Protein AF-A0A7K1GJ13-F1 (afdb_monomer_lite)

Foldseek 3Di:
DLVVLLVQLQVVQVPDPPAAAEDEDELVLLPPPCNLVSNLVSCVVRVGQQQSYEYEYEPVSCVVPVVVSVVSVVSSVVSNHHYHYPDDDDDDD

Organism: NCBI:txid2608631

Radius of gyration: 13.5 Å; chains: 1; bounding box: 30×26×40 Å

Secondary structure (DSSP, 8-state):
-HHHHHHHHHHHHTS-TT--EEEEE-HHHHHSTTHHHHHHHHHHHHT--STTEEEEE-HHHHHTSHHHHHHHHHHHHHTT-EEE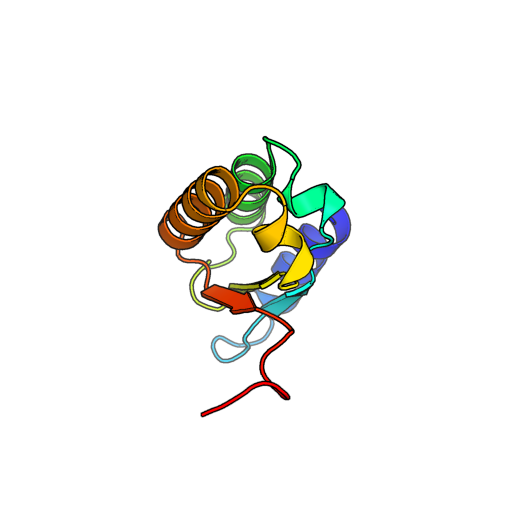ES--SSS--

Sequence (93 aa):
TDWVLTTACREVRDKSADLSLSVNISPVEFKASDIVLRVKAILAKTGFDASPLELEVTENATLSKPENALKIMQQLKSLGVRLLMDDFGTGYA

pLDDT: mean 83.66, std 13.08, range [28.97, 95.25]

InterPro domains:
  IPR001633 EAL domain [PF00563] (2-93)
  IPR001633 EAL domain [PS50883] (1-93)
  IPR001633 EAL domain [cd01948] (1-93)
  IPR035919 EAL domain superfamily [G3DSA:3.20.20.450] (1-93)
  IPR035919 EAL domain superfamily [SSF141868] (2-93)
  IPR052155 Bacterial biofilm regulation/maintenance [PTHR44757] (2-93)

Structure (mmCIF, N/CA/C/O backbone):
data_AF-A0A7K1GJ13-F1
#
_entry.id   AF-A0A7K1GJ13-F1
#
loop_
_atom_site.group_PDB
_atom_site.id
_atom_site.type_symbol
_atom_site.label_atom_id
_atom_site.label_alt_id
_atom_site.label_comp_id
_atom_site.label_asym_id
_atom_site.label_entity_id
_atom_site.label_seq_id
_atom_site.pdbx_PDB_ins_code
_atom_site.Cartn_x
_atom_site.Cartn_y
_atom_site.Cartn_z
_atom_site.occupancy
_atom_site.B_iso_or_equiv
_atom_site.auth_seq_id
_atom_site.auth_comp_id
_atom_site.auth_asym_id
_atom_site.auth_atom_id
_atom_site.pdbx_PDB_model_num
ATOM 1 N N . THR A 1 1 ? -3.081 10.610 0.381 1.00 60.62 1 THR A N 1
ATOM 2 C CA . THR A 1 1 ? -2.106 9.624 -0.131 1.00 60.62 1 THR A CA 1
ATOM 3 C C . THR A 1 1 ? -2.211 9.308 -1.622 1.00 60.62 1 THR A C 1
ATOM 5 O O . THR A 1 1 ? -1.258 8.760 -2.149 1.00 60.62 1 THR A O 1
ATOM 8 N N . ASP A 1 2 ? -3.244 9.728 -2.374 1.00 75.94 2 ASP A N 1
ATOM 9 C CA . ASP A 1 2 ? -3.325 9.404 -3.823 1.00 75.94 2 ASP A CA 1
ATOM 10 C C . ASP A 1 2 ? -2.160 9.924 -4.659 1.00 75.94 2 ASP A C 1
ATOM 12 O O . ASP A 1 2 ? -1.641 9.198 -5.505 1.00 75.94 2 ASP A O 1
ATOM 16 N N . TRP A 1 3 ? -1.721 11.158 -4.405 1.00 82.88 3 TRP A N 1
ATOM 17 C CA . TRP A 1 3 ? -0.538 11.703 -5.066 1.00 82.88 3 TRP A CA 1
ATOM 18 C C . TRP A 1 3 ? 0.723 10.916 -4.688 1.00 82.88 3 TRP A C 1
ATOM 20 O O . TRP A 1 3 ? 1.472 10.536 -5.576 1.00 82.88 3 TRP A O 1
ATOM 30 N N . VAL A 1 4 ? 0.910 10.591 -3.402 1.00 84.06 4 VAL A N 1
ATOM 31 C CA . VAL A 1 4 ? 2.068 9.820 -2.913 1.00 84.06 4 VAL A CA 1
ATOM 32 C C . VAL A 1 4 ? 2.103 8.429 -3.543 1.00 84.06 4 VAL A C 1
ATOM 34 O O . VAL A 1 4 ? 3.107 8.068 -4.143 1.00 84.06 4 VAL A O 1
ATOM 37 N N . LEU A 1 5 ? 0.996 7.681 -3.485 1.00 83.56 5 LEU A N 1
ATOM 38 C CA . LEU A 1 5 ? 0.908 6.332 -4.048 1.00 83.56 5 LEU A CA 1
ATOM 39 C C . LEU A 1 5 ? 1.108 6.363 -5.572 1.00 83.56 5 LEU A C 1
ATOM 41 O O . LEU A 1 5 ? 1.835 5.540 -6.117 1.00 83.56 5 LEU A O 1
ATOM 45 N N . THR A 1 6 ? 0.520 7.347 -6.264 1.00 86.12 6 THR A N 1
ATOM 46 C CA . THR A 1 6 ? 0.682 7.508 -7.719 1.00 86.12 6 THR A CA 1
ATOM 47 C C . THR A 1 6 ? 2.122 7.839 -8.101 1.00 86.12 6 THR A C 1
ATOM 49 O O . THR A 1 6 ? 2.649 7.246 -9.042 1.00 86.12 6 THR A O 1
ATOM 52 N N . THR A 1 7 ? 2.755 8.786 -7.407 1.00 86.75 7 THR A N 1
ATOM 53 C CA . THR A 1 7 ? 4.139 9.198 -7.670 1.00 86.75 7 THR A CA 1
ATOM 54 C C . THR A 1 7 ? 5.096 8.054 -7.369 1.00 86.75 7 THR A C 1
ATOM 56 O O . THR A 1 7 ? 5.885 7.694 -8.236 1.00 86.75 7 THR A O 1
ATOM 59 N N . ALA A 1 8 ? 4.957 7.407 -6.212 1.00 85.94 8 ALA A N 1
ATOM 60 C CA . ALA A 1 8 ? 5.807 6.290 -5.826 1.00 85.94 8 ALA A CA 1
ATOM 61 C C . ALA A 1 8 ? 5.691 5.111 -6.807 1.00 85.94 8 ALA A C 1
ATOM 63 O O . ALA A 1 8 ? 6.705 4.612 -7.285 1.00 85.94 8 ALA A O 1
ATOM 64 N N . CYS A 1 9 ? 4.469 4.736 -7.210 1.00 86.50 9 CYS A N 1
ATOM 65 C CA . CYS A 1 9 ? 4.266 3.706 -8.234 1.00 86.50 9 CYS A CA 1
ATOM 66 C C . CYS A 1 9 ? 4.954 4.066 -9.560 1.00 86.50 9 CYS A C 1
ATOM 68 O O . CYS A 1 9 ? 5.509 3.194 -10.216 1.00 86.50 9 CYS A O 1
ATOM 70 N N . ARG A 1 10 ? 4.925 5.339 -9.978 1.00 86.12 10 ARG A N 1
ATOM 71 C CA . ARG A 1 10 ? 5.581 5.783 -11.221 1.00 86.12 10 ARG A CA 1
ATOM 72 C C . ARG A 1 10 ? 7.100 5.745 -11.119 1.00 86.12 10 ARG A C 1
ATOM 74 O O . ARG A 1 10 ? 7.746 5.316 -12.064 1.00 86.12 10 ARG A O 1
ATOM 81 N N . GLU A 1 11 ? 7.657 6.197 -10.002 1.00 84.50 11 GLU A N 1
ATOM 82 C CA . GLU A 1 11 ? 9.107 6.265 -9.819 1.00 84.50 11 GLU A CA 1
ATOM 83 C C . GLU A 1 11 ? 9.748 4.892 -9.630 1.00 84.50 11 GLU A C 1
ATOM 85 O O . GLU A 1 11 ? 10.866 4.681 -10.098 1.00 84.50 11 GLU A O 1
ATOM 90 N N . VAL A 1 12 ? 9.063 3.970 -8.947 1.00 85.00 12 VAL A N 1
ATOM 91 C CA . VAL A 1 12 ? 9.583 2.621 -8.684 1.00 85.00 12 VAL A CA 1
ATOM 92 C C . VAL A 1 12 ? 9.424 1.713 -9.898 1.00 85.00 12 VAL A C 1
ATOM 94 O O . VAL A 1 12 ? 10.309 0.904 -10.149 1.00 85.00 12 VAL A O 1
ATOM 97 N N . ARG A 1 13 ? 8.363 1.880 -10.705 1.00 79.19 13 ARG A N 1
ATOM 98 C CA . ARG A 1 13 ? 8.130 1.058 -11.910 1.00 79.19 13 ARG A CA 1
ATOM 99 C C . ARG A 1 13 ? 9.358 0.968 -12.818 1.00 79.19 13 ARG A C 1
ATOM 101 O O . ARG A 1 13 ? 9.645 -0.092 -13.359 1.00 79.19 13 ARG A O 1
ATOM 108 N N . ASP A 1 14 ? 10.067 2.081 -12.983 1.00 75.88 14 ASP A N 1
ATOM 109 C CA . ASP A 1 14 ? 11.187 2.179 -13.918 1.00 75.88 14 ASP A CA 1
ATOM 110 C C . ASP A 1 14 ? 12.542 1.841 -13.244 1.00 75.88 14 ASP A C 1
ATOM 112 O O . ASP A 1 14 ? 13.587 1.865 -13.894 1.00 75.88 14 ASP A O 1
ATOM 116 N N . LYS A 1 15 ? 12.545 1.507 -11.942 1.00 70.12 15 LYS A N 1
ATOM 117 C CA . LYS A 1 15 ? 13.740 1.254 -11.122 1.00 70.12 15 LYS A CA 1
ATOM 118 C C . LYS A 1 15 ? 13.799 -0.207 -10.658 1.00 70.12 15 LYS A C 1
ATOM 120 O O . LYS A 1 15 ? 13.555 -0.493 -9.501 1.00 70.12 15 LYS A O 1
ATOM 125 N N . SER A 1 16 ? 14.225 -1.098 -11.553 1.00 66.25 16 SER A N 1
ATOM 126 C CA . SER A 1 16 ? 14.519 -2.527 -11.311 1.00 66.25 16 SER A CA 1
ATOM 127 C C . SER A 1 16 ? 13.355 -3.393 -10.796 1.00 66.25 16 SER A C 1
ATOM 129 O O . SER A 1 16 ? 12.549 -2.987 -9.969 1.00 66.25 16 SER A O 1
ATOM 131 N N . ALA A 1 17 ? 13.297 -4.646 -11.249 1.00 67.00 17 ALA A N 1
ATOM 132 C CA . ALA A 1 17 ? 12.237 -5.587 -10.869 1.00 67.00 17 ALA A CA 1
ATOM 133 C C . ALA A 1 17 ? 12.310 -6.060 -9.399 1.00 67.00 17 ALA A C 1
ATOM 135 O O . ALA A 1 17 ? 11.371 -6.685 -8.914 1.00 67.00 17 ALA A O 1
ATOM 136 N N . ASP A 1 18 ? 13.404 -5.752 -8.694 1.00 76.56 18 ASP A N 1
ATOM 137 C CA . ASP A 1 18 ? 13.697 -6.281 -7.355 1.00 76.56 18 ASP A CA 1
ATOM 138 C C . ASP A 1 18 ? 13.329 -5.327 -6.202 1.00 76.56 18 ASP A C 1
ATOM 140 O O . ASP A 1 18 ? 13.567 -5.651 -5.038 1.00 76.56 18 ASP A O 1
ATOM 144 N N . LEU A 1 19 ? 12.779 -4.139 -6.486 1.00 81.50 19 LEU A N 1
ATOM 145 C CA . LEU A 1 19 ? 12.402 -3.178 -5.444 1.00 81.50 19 LEU A CA 1
ATOM 146 C C . LEU A 1 19 ? 10.962 -3.399 -4.964 1.00 81.50 19 LEU A C 1
ATOM 148 O O . LEU A 1 19 ? 10.024 -3.415 -5.761 1.00 81.50 19 LEU A O 1
ATOM 152 N N . SER A 1 20 ? 10.778 -3.497 -3.644 1.00 84.56 20 SER A N 1
ATOM 153 C CA . SER A 1 20 ? 9.462 -3.379 -3.009 1.00 84.56 20 SER A CA 1
ATOM 154 C C . SER A 1 20 ? 9.117 -1.914 -2.734 1.00 84.56 20 SER A C 1
ATOM 156 O O . SER A 1 20 ? 9.986 -1.088 -2.444 1.00 84.56 20 SER A O 1
ATOM 158 N N . LEU A 1 21 ? 7.829 -1.580 -2.837 1.00 89.69 21 LEU A N 1
ATOM 159 C CA . LEU A 1 21 ? 7.298 -0.258 -2.521 1.00 89.69 21 LEU A CA 1
ATOM 160 C C . LEU A 1 21 ? 6.393 -0.372 -1.297 1.00 89.69 21 LEU A C 1
ATOM 162 O O . LEU A 1 21 ? 5.288 -0.884 -1.413 1.00 89.69 21 LEU A O 1
ATOM 166 N N . SER A 1 22 ? 6.834 0.148 -0.155 1.00 91.12 22 SER A N 1
ATOM 167 C CA . SER A 1 22 ? 6.016 0.241 1.059 1.00 91.12 22 SER A CA 1
ATOM 168 C C . SER A 1 22 ? 5.395 1.636 1.195 1.00 91.12 22 SER A C 1
ATOM 170 O O . SER A 1 22 ? 6.090 2.647 1.075 1.00 91.12 22 SER A O 1
ATOM 172 N N . VAL A 1 23 ? 4.080 1.709 1.426 1.00 90.25 23 VAL A N 1
ATOM 173 C CA . VAL A 1 23 ? 3.336 2.963 1.614 1.00 90.25 23 VAL A CA 1
ATOM 174 C C . VAL A 1 23 ? 2.487 2.907 2.876 1.00 90.25 23 VAL A C 1
ATOM 176 O O . VAL A 1 23 ? 1.600 2.069 3.020 1.00 90.25 23 VAL A O 1
ATOM 179 N N . ASN A 1 24 ? 2.716 3.880 3.751 1.00 90.31 24 ASN A N 1
ATOM 180 C CA . ASN A 1 24 ? 1.950 4.077 4.971 1.00 90.31 24 ASN A CA 1
ATOM 181 C C . ASN A 1 24 ? 0.545 4.614 4.684 1.00 90.31 24 ASN A C 1
ATOM 183 O O . ASN A 1 24 ? 0.371 5.604 3.966 1.00 90.31 24 ASN A O 1
ATOM 187 N N . ILE A 1 25 ? -0.459 3.983 5.286 1.00 89.06 25 ILE A N 1
ATOM 188 C CA . ILE A 1 25 ? -1.866 4.350 5.179 1.00 89.06 25 ILE A CA 1
ATOM 189 C C . ILE A 1 25 ? -2.360 4.808 6.545 1.00 89.06 25 ILE A C 1
ATOM 191 O O . ILE A 1 25 ? -2.418 4.053 7.515 1.00 89.06 25 ILE A O 1
ATOM 195 N N . SER A 1 26 ? -2.776 6.071 6.614 1.00 88.25 26 SER A N 1
ATOM 196 C CA . SER A 1 26 ? -3.319 6.631 7.849 1.00 88.25 26 SER A CA 1
ATOM 197 C C . SER A 1 26 ? -4.644 5.952 8.252 1.00 88.25 26 SER A C 1
ATOM 199 O O . SER A 1 26 ? -5.424 5.544 7.382 1.00 88.25 26 SER A O 1
ATOM 201 N N . PRO A 1 27 ? -4.993 5.904 9.555 1.00 86.50 27 PRO A N 1
ATOM 202 C CA . PRO A 1 27 ? -6.264 5.338 10.014 1.00 86.50 27 PRO A CA 1
ATOM 203 C C . PRO A 1 27 ? -7.503 5.974 9.379 1.00 86.50 27 PRO A C 1
ATOM 205 O O . PRO A 1 27 ? -8.517 5.306 9.189 1.00 86.50 27 PRO A O 1
ATOM 208 N N . VAL A 1 28 ? -7.439 7.271 9.067 1.00 87.25 28 VAL A N 1
ATOM 209 C CA . VAL A 1 28 ? -8.538 8.004 8.423 1.00 87.25 28 VAL A CA 1
ATOM 210 C C . VAL A 1 28 ? -8.738 7.517 6.990 1.00 87.25 28 VAL A C 1
ATOM 212 O O . VAL A 1 28 ? -9.870 7.271 6.583 1.00 87.25 28 VAL A O 1
ATOM 215 N N . GLU A 1 29 ? -7.652 7.321 6.242 1.00 86.62 29 GLU A N 1
ATOM 216 C CA . GLU A 1 29 ? -7.717 6.811 4.871 1.00 86.62 29 GLU A CA 1
ATOM 217 C C . GLU A 1 29 ? -8.128 5.346 4.817 1.00 86.62 29 GLU A C 1
ATOM 219 O O . GLU A 1 29 ? -8.938 4.981 3.974 1.00 86.62 29 GLU A O 1
ATOM 224 N N . PHE A 1 30 ? -7.636 4.520 5.740 1.00 88.12 30 PHE A N 1
ATOM 225 C CA . PHE A 1 30 ? -8.045 3.121 5.827 1.00 88.12 30 PHE A CA 1
ATOM 226 C C . PHE A 1 30 ? -9.546 2.973 6.120 1.00 88.12 30 PHE A C 1
ATOM 228 O O . PHE A 1 30 ? -10.200 2.066 5.615 1.00 88.12 30 PHE A O 1
ATOM 235 N N . LYS A 1 31 ? -10.114 3.885 6.919 1.00 83.25 31 LYS A N 1
ATOM 236 C CA . LYS A 1 31 ? -11.549 3.912 7.243 1.00 83.25 31 LYS A CA 1
ATOM 237 C C . LYS A 1 31 ? -12.407 4.525 6.132 1.00 83.25 31 LYS A C 1
ATOM 239 O O . LYS A 1 31 ? -13.629 4.364 6.172 1.00 83.25 31 LYS A O 1
ATOM 244 N N . ALA A 1 32 ? -11.805 5.213 5.163 1.00 81.31 32 ALA A N 1
ATOM 245 C CA . ALA A 1 32 ? -12.527 5.734 4.014 1.00 81.31 32 ALA A CA 1
ATOM 246 C C . ALA A 1 32 ? -13.036 4.565 3.157 1.00 81.31 32 ALA A C 1
ATOM 248 O O . ALA A 1 32 ? -12.298 3.638 2.826 1.00 81.31 32 ALA A O 1
ATOM 249 N N . SER A 1 33 ? -14.322 4.588 2.800 1.00 70.50 33 SER A N 1
ATOM 250 C CA . SER A 1 33 ? -14.980 3.475 2.096 1.00 70.50 33 SER A CA 1
ATOM 251 C C . SER A 1 33 ? -14.450 3.234 0.676 1.00 70.50 33 SER A C 1
ATOM 253 O O . SER A 1 33 ? -14.851 2.270 0.027 1.00 70.50 33 SER A O 1
ATOM 255 N N . ASP A 1 34 ? -13.564 4.096 0.184 1.00 87.88 34 ASP A N 1
ATOM 256 C CA . ASP A 1 34 ? -13.058 4.120 -1.181 1.00 87.88 34 ASP A CA 1
ATOM 257 C C . ASP A 1 34 ? -11.578 3.726 -1.308 1.00 87.88 34 ASP A C 1
ATOM 259 O O . ASP A 1 34 ? -11.073 3.682 -2.429 1.00 87.88 34 ASP A O 1
ATOM 263 N N . ILE A 1 35 ? -10.873 3.387 -0.219 1.00 91.00 35 ILE A N 1
ATOM 264 C CA . ILE A 1 35 ? -9.432 3.074 -0.275 1.00 91.00 35 ILE A CA 1
ATOM 265 C C . ILE A 1 35 ? -9.108 1.945 -1.263 1.00 91.00 35 ILE A C 1
ATOM 267 O O . ILE A 1 35 ? -8.179 2.054 -2.060 1.00 91.00 35 ILE A O 1
ATOM 271 N N . VAL A 1 36 ? -9.933 0.896 -1.290 1.00 93.31 36 VAL A N 1
ATOM 272 C CA . VAL A 1 36 ? -9.806 -0.221 -2.239 1.00 93.31 36 VAL A CA 1
ATOM 273 C C . VAL A 1 36 ? -9.941 0.270 -3.681 1.00 93.31 36 VAL A C 1
ATOM 275 O O . VAL A 1 36 ? -9.154 -0.105 -4.552 1.00 93.31 36 VAL A O 1
ATOM 278 N N . LEU A 1 3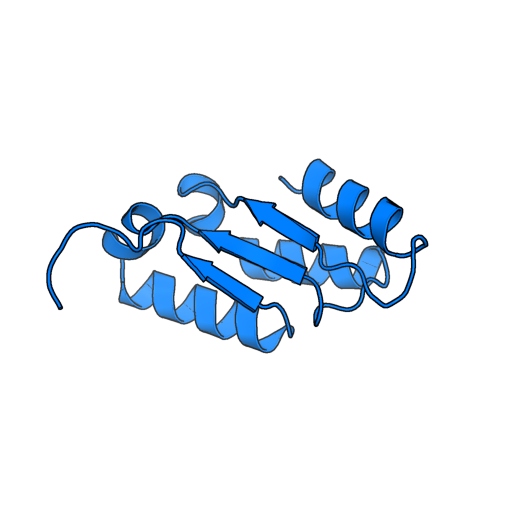7 ? -10.935 1.125 -3.939 1.00 93.75 37 LEU A N 1
ATOM 279 C CA . LEU A 1 37 ? -11.193 1.681 -5.264 1.00 93.75 37 LEU A CA 1
ATOM 280 C C . LEU A 1 37 ? -10.032 2.576 -5.712 1.00 93.75 37 LEU A C 1
ATOM 282 O O . LEU A 1 37 ? -9.599 2.483 -6.859 1.00 93.75 37 LEU A O 1
ATOM 286 N N . ARG A 1 38 ? -9.504 3.396 -4.799 1.00 92.50 38 ARG A N 1
ATOM 287 C CA . ARG A 1 38 ? -8.372 4.295 -5.038 1.00 92.50 38 ARG A CA 1
ATOM 288 C C . ARG A 1 38 ? -7.105 3.519 -5.387 1.00 92.50 38 ARG A C 1
ATOM 290 O O . ARG A 1 38 ? -6.512 3.785 -6.428 1.00 92.50 38 ARG A O 1
ATOM 297 N N . VAL A 1 39 ? -6.736 2.509 -4.595 1.00 93.38 39 VAL A N 1
ATOM 298 C CA . VAL A 1 39 ? -5.565 1.656 -4.876 1.00 93.38 39 VAL A CA 1
ATOM 299 C C . VAL A 1 39 ? -5.714 0.964 -6.232 1.00 93.38 39 VAL A C 1
ATOM 301 O O . VAL A 1 39 ? -4.813 1.050 -7.065 1.00 93.38 39 VAL A O 1
ATOM 304 N N . LYS A 1 40 ? -6.880 0.365 -6.510 1.00 94.81 40 LYS A N 1
ATOM 305 C CA . LYS A 1 40 ? -7.167 -0.263 -7.809 1.00 94.81 40 LYS A CA 1
ATOM 306 C C . LYS A 1 40 ? -7.015 0.720 -8.974 1.00 94.81 40 LYS A C 1
ATOM 308 O O . LYS A 1 40 ? -6.410 0.382 -9.989 1.00 94.81 40 LYS A O 1
ATOM 313 N N . ALA A 1 41 ? -7.561 1.928 -8.839 1.00 94.00 41 ALA A N 1
ATOM 314 C CA . ALA A 1 41 ? -7.480 2.957 -9.869 1.00 94.00 41 ALA A CA 1
ATOM 315 C C . ALA A 1 41 ? -6.036 3.417 -10.109 1.00 94.00 41 ALA A C 1
ATOM 317 O O . ALA A 1 41 ? -5.649 3.639 -11.255 1.00 94.00 41 ALA A O 1
ATOM 318 N N . ILE A 1 42 ? -5.229 3.535 -9.051 1.00 92.50 42 ILE A N 1
ATOM 319 C CA . ILE A 1 42 ? -3.830 3.952 -9.167 1.00 92.50 42 ILE A CA 1
ATOM 320 C C . ILE A 1 42 ? -3.000 2.869 -9.848 1.00 92.50 42 ILE A C 1
ATOM 322 O O . ILE A 1 42 ? -2.319 3.195 -10.814 1.00 92.50 42 ILE A O 1
ATOM 326 N N . LEU A 1 43 ? -3.123 1.603 -9.437 1.00 92.69 43 LEU A N 1
ATOM 327 C CA . LEU A 1 43 ? -2.449 0.474 -10.094 1.00 92.69 43 LEU A CA 1
ATOM 328 C C . LEU A 1 43 ? -2.783 0.418 -11.593 1.00 92.69 43 LEU A C 1
ATOM 330 O O . LEU A 1 43 ? -1.886 0.355 -12.431 1.00 92.69 43 LEU A O 1
ATOM 334 N N . ALA A 1 44 ? -4.067 0.548 -11.948 1.00 92.88 44 ALA A N 1
ATOM 335 C CA . ALA A 1 44 ? -4.500 0.581 -13.345 1.00 92.88 44 ALA A CA 1
ATOM 336 C C . ALA A 1 44 ? -3.940 1.791 -14.117 1.00 92.88 44 ALA A C 1
ATOM 338 O O . ALA A 1 44 ? -3.575 1.673 -15.284 1.00 92.88 44 ALA A O 1
ATOM 339 N N . LYS A 1 45 ? -3.858 2.961 -13.474 1.00 92.00 45 LYS A N 1
ATOM 340 C CA . LYS A 1 45 ? -3.359 4.203 -14.084 1.00 92.00 45 LYS A CA 1
ATOM 341 C C . LYS A 1 45 ? -1.840 4.212 -14.267 1.00 92.00 45 LYS A C 1
ATOM 343 O O . LYS A 1 45 ? -1.347 4.864 -15.187 1.00 92.00 45 LYS A O 1
ATOM 348 N N . THR A 1 46 ? -1.089 3.582 -13.368 1.00 90.50 46 THR A N 1
ATOM 349 C CA . THR A 1 46 ? 0.382 3.570 -13.395 1.00 90.50 46 THR A CA 1
ATOM 350 C C . THR A 1 46 ? 0.943 2.364 -14.143 1.00 90.50 46 THR A C 1
ATOM 352 O O . THR A 1 46 ? 2.070 2.439 -14.639 1.00 90.50 46 THR A O 1
ATOM 355 N N . GLY A 1 47 ? 0.157 1.287 -14.252 1.00 89.88 47 GLY A N 1
ATOM 356 C CA . GLY A 1 47 ? 0.613 -0.009 -14.750 1.00 89.88 47 GLY A CA 1
ATOM 357 C C . GLY A 1 47 ? 1.581 -0.701 -13.787 1.00 89.88 47 GLY A C 1
ATOM 358 O O . GLY A 1 47 ? 2.352 -1.548 -14.221 1.00 89.88 47 GLY A O 1
ATOM 359 N N . PHE A 1 48 ? 1.601 -0.293 -12.514 1.00 90.19 48 PHE A N 1
ATOM 360 C CA . PHE A 1 48 ? 2.480 -0.872 -11.501 1.00 90.19 48 PHE A CA 1
ATOM 361 C C . PHE A 1 48 ? 1.977 -2.262 -11.100 1.00 90.19 48 PHE A C 1
ATOM 363 O O . PHE A 1 48 ? 0.777 -2.442 -10.881 1.00 90.19 48 PHE A O 1
ATOM 370 N N . ASP A 1 49 ? 2.886 -3.231 -10.999 1.00 89.94 49 ASP A N 1
ATOM 371 C CA . ASP A 1 49 ? 2.563 -4.549 -10.453 1.00 89.94 49 ASP A CA 1
ATOM 372 C C . ASP A 1 49 ? 2.211 -4.409 -8.966 1.00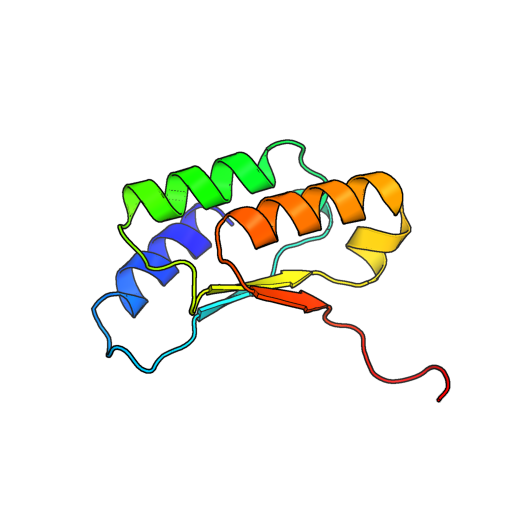 89.94 49 ASP A C 1
ATOM 374 O O . ASP A 1 49 ? 2.925 -3.769 -8.199 1.00 89.94 49 ASP A O 1
ATOM 378 N N . ALA A 1 50 ? 1.094 -4.997 -8.549 1.00 92.19 50 ALA A N 1
ATOM 379 C CA . ALA A 1 50 ? 0.653 -4.957 -7.161 1.00 92.19 50 ALA A CA 1
ATOM 380 C C . ALA A 1 50 ? 1.517 -5.838 -6.245 1.00 92.19 50 ALA A C 1
ATOM 382 O O . ALA A 1 50 ? 1.606 -5.569 -5.051 1.00 92.19 50 ALA A O 1
ATOM 383 N N . SER A 1 51 ? 2.164 -6.868 -6.796 1.00 90.56 51 SER A N 1
ATOM 384 C CA . SER A 1 51 ? 2.913 -7.880 -6.042 1.00 90.56 51 SER A CA 1
ATOM 385 C C . SER A 1 51 ? 4.043 -7.317 -5.154 1.00 90.56 51 SER A C 1
ATOM 387 O O . SER A 1 51 ? 4.192 -7.806 -4.027 1.00 90.56 51 SER A O 1
ATOM 389 N N . PRO A 1 52 ? 4.835 -6.315 -5.600 1.00 91.19 52 PRO A N 1
ATOM 390 C CA . PRO A 1 52 ? 5.818 -5.621 -4.761 1.00 91.19 52 PRO A CA 1
ATOM 391 C C . PRO A 1 52 ? 5.250 -4.445 -3.943 1.00 91.19 52 PRO A C 1
ATOM 393 O O . PRO A 1 52 ? 6.012 -3.826 -3.200 1.00 91.19 52 PRO A O 1
ATOM 396 N N . LEU A 1 53 ? 3.959 -4.101 -4.071 1.00 92.75 53 LEU A N 1
ATOM 397 C CA . LEU A 1 53 ? 3.330 -3.026 -3.296 1.00 92.75 53 LEU A CA 1
ATOM 398 C C . LEU A 1 53 ? 2.915 -3.533 -1.914 1.00 92.75 53 LEU A C 1
ATOM 400 O O . LEU A 1 53 ? 2.073 -4.420 -1.778 1.00 92.75 53 LEU A O 1
ATOM 404 N N . GLU A 1 54 ? 3.457 -2.900 -0.890 1.00 93.94 54 GLU A N 1
ATOM 405 C CA . GLU A 1 54 ? 3.154 -3.109 0.515 1.00 93.94 54 GLU A CA 1
ATOM 406 C C . GLU A 1 54 ? 2.384 -1.897 1.046 1.00 93.94 54 GLU A C 1
ATOM 408 O O . GLU A 1 54 ? 2.816 -0.753 0.910 1.00 93.94 54 GLU A O 1
ATOM 413 N N . LEU A 1 55 ? 1.207 -2.137 1.623 1.00 92.12 55 LEU A N 1
ATOM 414 C CA . LEU A 1 55 ? 0.446 -1.110 2.328 1.00 92.12 55 LEU A CA 1
ATOM 415 C C . LEU A 1 55 ? 0.537 -1.366 3.822 1.00 92.12 55 LEU A C 1
ATOM 417 O O . LEU A 1 55 ? 0.156 -2.434 4.306 1.00 92.12 55 LEU A O 1
ATOM 421 N N . GLU A 1 56 ? 1.015 -0.363 4.534 1.00 92.31 56 GLU A N 1
ATOM 422 C CA . GLU A 1 56 ? 1.222 -0.407 5.968 1.00 92.31 56 GLU A CA 1
ATOM 423 C C . GLU A 1 56 ? 0.061 0.289 6.679 1.00 92.31 56 GLU A C 1
ATOM 425 O O . GLU A 1 56 ? -0.294 1.425 6.360 1.00 92.31 56 GLU A O 1
ATOM 430 N N . VAL A 1 57 ? -0.585 -0.423 7.599 1.00 89.31 57 VAL A N 1
ATOM 431 C CA . VAL A 1 57 ? -1.718 0.071 8.391 1.00 89.31 57 VAL A CA 1
ATOM 432 C C . VAL A 1 57 ? -1.414 -0.086 9.873 1.00 89.31 57 VAL A C 1
ATOM 434 O O . VAL A 1 57 ? -0.857 -1.090 10.295 1.00 89.31 57 VAL A O 1
ATOM 437 N N . THR A 1 58 ? -1.808 0.871 10.703 1.00 86.62 58 THR A N 1
ATOM 438 C CA . THR A 1 58 ? -1.597 0.736 12.152 1.00 86.62 58 THR A CA 1
ATOM 439 C C . THR A 1 58 ? -2.631 -0.198 12.784 1.00 86.62 58 THR A C 1
ATOM 441 O O . THR A 1 58 ? -3.759 -0.319 12.291 1.00 86.62 58 THR A O 1
ATOM 444 N N . GLU A 1 59 ? -2.298 -0.820 13.919 1.00 83.56 59 GLU A N 1
ATOM 445 C CA . GLU A 1 59 ? -3.232 -1.681 14.659 1.00 83.56 59 GLU A CA 1
ATOM 446 C C . GLU A 1 59 ? -4.523 -0.915 15.010 1.00 83.56 59 GLU A C 1
ATOM 448 O O . GLU A 1 59 ? -5.638 -1.358 14.708 1.00 83.56 59 GLU A O 1
ATOM 453 N N . ASN A 1 60 ? -4.383 0.309 15.528 1.00 83.38 60 ASN A N 1
ATOM 454 C CA . ASN A 1 60 ? -5.502 1.180 15.897 1.00 83.38 60 ASN A CA 1
ATOM 455 C C . ASN A 1 60 ? -6.461 1.485 14.722 1.00 83.38 60 ASN A C 1
ATOM 457 O O . ASN A 1 60 ? -7.666 1.683 14.922 1.00 83.38 60 ASN A O 1
ATOM 461 N N . ALA A 1 61 ? -5.966 1.499 13.477 1.00 81.81 61 ALA A N 1
ATOM 462 C CA . ALA A 1 61 ? -6.821 1.655 12.299 1.00 81.81 61 ALA A CA 1
ATOM 463 C C . ALA A 1 61 ? -7.813 0.491 12.147 1.00 81.81 61 ALA A C 1
ATOM 465 O O . ALA A 1 61 ? -8.943 0.701 11.692 1.00 81.81 61 ALA A O 1
ATOM 466 N N . THR A 1 62 ? -7.413 -0.708 12.571 1.00 82.06 62 THR A N 1
ATOM 467 C CA . THR A 1 62 ? -8.189 -1.944 12.433 1.00 82.06 62 THR A CA 1
ATOM 46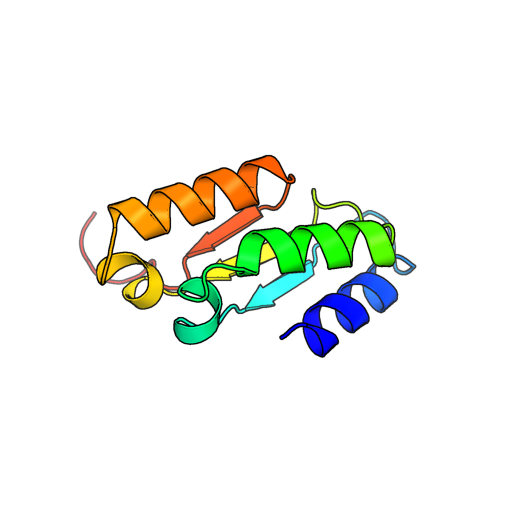8 C C . THR A 1 62 ? -9.062 -2.257 13.652 1.00 82.06 62 THR A C 1
ATOM 470 O O . THR A 1 62 ? -10.179 -2.749 13.481 1.00 82.06 62 THR A O 1
ATOM 473 N N . LEU A 1 63 ? -8.633 -1.873 14.861 1.00 80.62 63 LEU A N 1
ATOM 474 C CA . LEU A 1 63 ? -9.336 -2.175 16.116 1.00 80.62 63 LEU A CA 1
ATOM 475 C C . LEU A 1 63 ? -10.694 -1.475 16.269 1.00 80.62 63 LEU A C 1
ATOM 477 O O . LEU A 1 63 ? -11.596 -2.015 16.902 1.00 80.62 63 LEU A O 1
ATOM 481 N N . SER A 1 64 ? -10.889 -0.285 15.684 1.00 74.62 64 SER A N 1
ATOM 482 C CA . SER A 1 64 ? 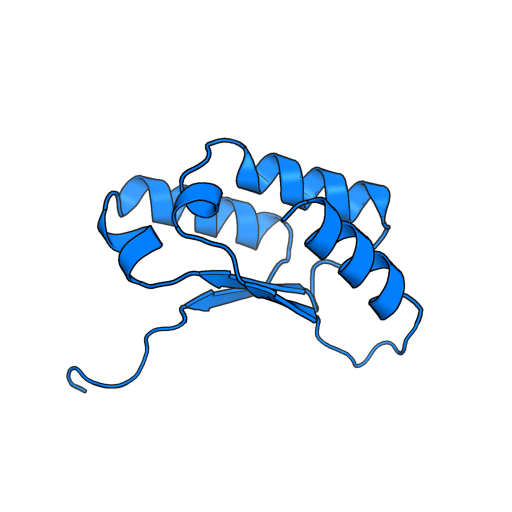-12.146 0.463 15.879 1.00 74.62 64 SER A CA 1
ATOM 483 C C . SER A 1 64 ? -13.379 -0.228 15.271 1.00 74.62 64 SER A C 1
ATOM 485 O O . SER A 1 64 ? -14.493 -0.002 15.738 1.00 74.62 64 SER A O 1
ATOM 487 N N . LYS A 1 65 ? -13.202 -0.995 14.183 1.00 81.00 65 LYS A N 1
ATOM 488 C CA . LYS A 1 65 ? -14.265 -1.715 13.452 1.00 81.00 65 LYS A CA 1
ATOM 489 C C . LYS A 1 65 ? -13.673 -2.971 12.787 1.00 81.00 65 LYS A C 1
ATOM 491 O O . LYS A 1 65 ? -13.472 -2.958 11.568 1.00 81.00 65 LYS A O 1
ATOM 496 N N . PRO A 1 66 ? -13.393 -4.038 13.552 1.00 83.00 66 PRO A N 1
ATOM 497 C CA . PRO A 1 66 ? -12.573 -5.163 13.096 1.00 83.00 66 PRO A CA 1
ATOM 498 C C . PRO A 1 66 ? -13.17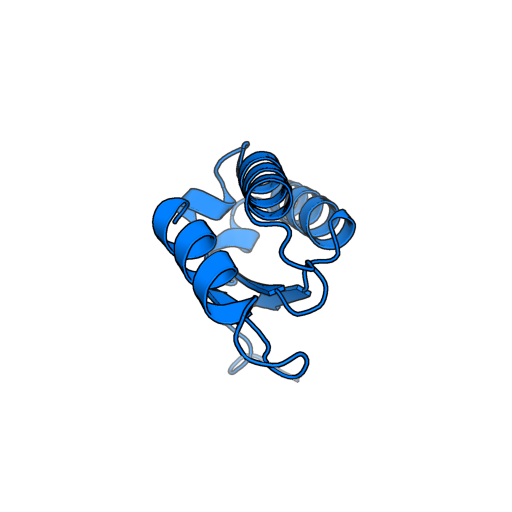2 -5.907 11.897 1.00 83.00 66 PRO A C 1
ATOM 500 O O . PRO A 1 66 ? -12.448 -6.247 10.966 1.00 83.00 66 PRO A O 1
ATOM 503 N N . GLU A 1 67 ? -14.495 -6.087 11.844 1.00 86.50 67 GLU A N 1
ATOM 504 C CA . GLU A 1 67 ? -15.156 -6.751 10.708 1.00 86.50 67 GLU A CA 1
ATOM 505 C C . GLU A 1 67 ? -15.019 -5.950 9.403 1.00 86.50 67 GLU A C 1
ATOM 507 O O . GLU A 1 67 ? -14.726 -6.500 8.340 1.00 86.50 67 GLU A O 1
ATOM 512 N N . ASN A 1 68 ? -15.180 -4.624 9.479 1.00 88.12 68 ASN A N 1
ATOM 513 C CA . ASN A 1 68 ? -15.010 -3.750 8.320 1.00 88.12 68 ASN A CA 1
ATOM 514 C C . ASN A 1 68 ? -13.540 -3.674 7.890 1.00 88.12 68 ASN A C 1
ATOM 516 O O . ASN A 1 68 ? -13.242 -3.719 6.699 1.00 88.12 68 ASN A O 1
ATOM 520 N N . ALA A 1 69 ? -12.625 -3.597 8.858 1.00 88.31 69 ALA A N 1
ATOM 521 C CA . ALA A 1 69 ? -11.193 -3.630 8.603 1.00 88.31 69 ALA A CA 1
ATOM 522 C C . ALA A 1 69 ? -10.793 -4.924 7.884 1.00 88.31 69 ALA A C 1
ATOM 524 O O . ALA A 1 69 ? -10.113 -4.870 6.863 1.00 88.31 69 ALA A O 1
ATOM 525 N N . LEU A 1 70 ? -11.278 -6.078 8.353 1.00 89.00 70 LEU A N 1
ATOM 526 C CA . LEU A 1 70 ? -11.029 -7.372 7.723 1.00 89.00 70 LEU A CA 1
ATOM 527 C C . LEU A 1 70 ? -11.516 -7.401 6.272 1.00 89.00 70 LEU A C 1
ATOM 529 O O . LEU A 1 70 ? -10.774 -7.832 5.391 1.00 89.00 70 LEU A O 1
ATOM 533 N N . LYS A 1 71 ? -12.723 -6.890 6.007 1.00 91.75 71 LYS A N 1
ATOM 534 C CA . LYS A 1 71 ? -13.268 -6.802 4.648 1.00 91.75 71 LYS A CA 1
ATOM 535 C C . LYS A 1 71 ? -12.391 -5.943 3.735 1.00 91.75 71 LYS A C 1
ATOM 537 O O . LYS A 1 71 ? -12.065 -6.371 2.630 1.00 91.75 71 LYS A O 1
ATOM 542 N N . ILE A 1 72 ? -11.970 -4.766 4.199 1.00 91.88 72 ILE A N 1
ATOM 543 C CA . ILE A 1 72 ? -11.080 -3.873 3.443 1.00 91.88 72 ILE A CA 1
ATOM 544 C C . ILE A 1 72 ? -9.737 -4.562 3.172 1.00 91.88 72 ILE A C 1
ATOM 546 O O . ILE A 1 72 ? -9.270 -4.566 2.035 1.00 91.88 72 ILE A O 1
ATOM 550 N N . MET A 1 73 ? -9.144 -5.210 4.178 1.00 91.38 73 MET A N 1
ATOM 551 C CA . MET A 1 73 ? -7.879 -5.933 4.028 1.00 91.38 73 MET A CA 1
ATOM 552 C C . MET A 1 73 ? -7.985 -7.090 3.029 1.00 91.38 73 MET A C 1
ATOM 554 O O . MET A 1 73 ? -7.106 -7.261 2.190 1.00 91.38 73 MET A O 1
ATOM 558 N N . GLN A 1 74 ? -9.065 -7.873 3.071 1.00 92.94 74 GLN A N 1
ATOM 559 C CA . GLN A 1 74 ? -9.305 -8.945 2.100 1.00 92.94 74 GLN A CA 1
ATOM 560 C C . GLN A 1 74 ? -9.442 -8.396 0.678 1.00 92.94 74 GLN A C 1
ATOM 562 O O . GLN A 1 74 ? -8.865 -8.949 -0.258 1.00 92.94 74 GLN A O 1
ATOM 567 N N . GLN A 1 75 ? -10.161 -7.286 0.513 1.00 94.25 75 GLN A N 1
ATOM 568 C CA . GLN A 1 75 ? -10.310 -6.632 -0.781 1.00 94.25 75 GLN A CA 1
ATOM 569 C C . GLN A 1 75 ? -8.977 -6.087 -1.303 1.00 94.25 75 GLN A C 1
ATOM 571 O O . GLN A 1 75 ? -8.667 -6.298 -2.471 1.00 94.25 75 GLN A O 1
ATOM 576 N N . LEU A 1 76 ? -8.158 -5.460 -0.457 1.00 93.56 76 LEU A N 1
ATOM 577 C CA . LEU A 1 76 ? -6.817 -5.012 -0.839 1.00 93.56 76 LEU A CA 1
ATOM 578 C C . LEU A 1 76 ? -5.931 -6.203 -1.232 1.00 93.56 76 LEU A C 1
ATOM 580 O O . LEU A 1 76 ? -5.373 -6.199 -2.324 1.00 93.56 76 LEU A O 1
ATOM 584 N N . LYS A 1 77 ? -5.892 -7.276 -0.431 1.00 93.12 77 LYS A N 1
ATOM 585 C CA . LYS A 1 77 ? -5.161 -8.506 -0.789 1.00 93.12 77 LYS A CA 1
ATOM 586 C C . LYS A 1 77 ? -5.623 -9.101 -2.120 1.00 93.12 77 LYS A C 1
ATOM 588 O O . LYS A 1 77 ? -4.798 -9.591 -2.881 1.00 93.12 77 LYS A O 1
ATOM 593 N N . SER A 1 78 ? -6.918 -9.024 -2.441 1.00 95.25 78 SER A N 1
ATOM 594 C CA . SER A 1 78 ? -7.441 -9.504 -3.730 1.00 95.25 78 SER A CA 1
ATOM 595 C C . SER A 1 78 ? -6.944 -8.705 -4.944 1.00 95.25 78 SER A C 1
ATOM 597 O O . SER A 1 78 ? -7.024 -9.199 -6.065 1.00 95.25 78 SER A O 1
ATOM 599 N N . LEU A 1 79 ? -6.404 -7.497 -4.732 1.00 94.75 79 LEU A N 1
ATOM 600 C CA . LEU A 1 79 ? -5.718 -6.718 -5.768 1.00 94.75 79 LEU A CA 1
ATOM 601 C C . LEU A 1 79 ? -4.272 -7.182 -6.003 1.00 94.75 79 LEU A C 1
ATOM 603 O O . LEU A 1 79 ? -3.640 -6.685 -6.927 1.00 94.75 79 LEU A O 1
ATOM 607 N N . GLY A 1 80 ? -3.746 -8.095 -5.179 1.00 93.69 80 GLY A N 1
ATOM 608 C CA . GLY A 1 80 ? -2.360 -8.564 -5.239 1.00 93.69 80 GLY A CA 1
ATOM 609 C C . GLY A 1 80 ? -1.384 -7.770 -4.369 1.00 93.69 80 GLY A C 1
ATOM 610 O O . GLY A 1 80 ? -0.205 -8.107 -4.352 1.00 93.69 80 GLY A O 1
ATOM 611 N N . VAL A 1 81 ? -1.854 -6.756 -3.626 1.00 93.75 81 VAL A N 1
ATOM 612 C CA . VAL A 1 81 ? -0.992 -6.002 -2.704 1.00 93.75 81 VAL A CA 1
ATOM 613 C C . VAL A 1 81 ? -0.701 -6.795 -1.433 1.00 93.75 81 VAL A C 1
ATOM 615 O O . VAL A 1 81 ? -1.527 -7.576 -0.945 1.00 93.75 81 VAL A O 1
ATOM 618 N N . ARG A 1 82 ? 0.464 -6.541 -0.848 1.00 93.19 82 ARG A N 1
ATOM 619 C CA . ARG A 1 82 ? 0.835 -7.012 0.484 1.00 93.19 82 ARG A CA 1
ATOM 620 C C . ARG A 1 82 ? 0.330 -6.026 1.528 1.00 93.19 82 ARG A C 1
ATOM 622 O O . ARG A 1 82 ? 0.293 -4.821 1.294 1.00 93.19 82 ARG A O 1
ATOM 629 N N . LEU A 1 83 ? -0.073 -6.544 2.682 1.00 91.06 83 LEU A N 1
ATOM 630 C CA . LEU A 1 83 ? -0.505 -5.732 3.816 1.00 91.06 83 LEU A CA 1
ATOM 631 C C . LEU A 1 83 ? 0.414 -6.000 4.998 1.00 91.06 83 LEU A C 1
ATOM 633 O O . LEU A 1 83 ? 0.610 -7.163 5.358 1.00 91.06 83 LEU A O 1
ATOM 637 N N . LEU A 1 84 ? 0.922 -4.928 5.591 1.00 88.75 84 LEU A N 1
ATOM 638 C CA . LEU A 1 84 ? 1.731 -4.924 6.802 1.00 88.75 84 LEU A CA 1
ATOM 639 C C . LEU A 1 84 ? 0.970 -4.177 7.897 1.00 88.75 84 LEU A C 1
ATOM 641 O O . LEU A 1 84 ? 0.228 -3.237 7.607 1.00 88.75 84 LEU A O 1
ATOM 645 N N . MET A 1 85 ? 1.128 -4.619 9.142 1.00 84.75 85 MET A N 1
ATOM 646 C CA . MET A 1 85 ? 0.538 -3.961 10.304 1.00 84.75 85 MET A CA 1
ATOM 647 C C . MET A 1 85 ? 1.661 -3.410 11.191 1.00 84.75 85 MET A C 1
ATOM 649 O O . MET A 1 85 ? 2.447 -4.199 11.708 1.00 84.75 85 MET A O 1
ATOM 653 N N . ASP A 1 86 ? 1.736 -2.085 11.343 1.00 72.56 86 ASP A N 1
ATOM 654 C CA . ASP A 1 86 ? 2.867 -1.335 11.943 1.00 72.56 86 ASP A CA 1
ATOM 655 C C . ASP A 1 86 ? 2.895 -1.358 13.490 1.00 72.56 86 ASP A C 1
ATOM 657 O O . ASP A 1 86 ? 3.313 -0.415 14.141 1.00 72.56 86 ASP A O 1
ATOM 661 N N . ASP A 1 87 ? 2.395 -2.423 14.121 1.00 59.94 87 ASP A N 1
ATOM 662 C CA . ASP A 1 87 ? 2.428 -2.560 15.587 1.00 59.94 87 ASP A CA 1
ATOM 663 C C . ASP A 1 87 ? 2.558 -4.036 15.991 1.00 59.94 87 ASP A C 1
ATOM 665 O O . ASP A 1 87 ? 1.646 -4.662 16.529 1.00 59.94 87 ASP A O 1
ATOM 669 N N . PHE A 1 88 ? 3.723 -4.630 15.727 1.00 45.97 88 PHE A N 1
ATOM 670 C CA . PHE A 1 88 ? 4.080 -5.923 16.314 1.00 45.97 88 PHE A CA 1
ATOM 671 C C . PHE A 1 88 ? 5.380 -5.812 17.112 1.00 45.97 88 PHE A C 1
ATOM 673 O O . PHE A 1 88 ? 6.476 -6.038 16.602 1.00 45.97 88 PHE A O 1
ATOM 680 N N . GLY A 1 89 ? 5.237 -5.458 18.396 1.00 48.00 89 GLY A N 1
ATOM 681 C CA . GLY A 1 89 ? 6.343 -5.440 19.353 1.00 48.00 89 GLY A CA 1
ATOM 682 C C . GLY A 1 89 ? 6.048 -4.765 20.698 1.00 48.00 89 GLY A C 1
ATOM 683 O O . GLY A 1 89 ? 6.679 -3.764 21.002 1.00 48.00 89 GLY A O 1
ATOM 684 N N . THR A 1 90 ? 5.112 -5.285 21.508 1.00 45.19 90 THR A N 1
ATOM 685 C CA . THR A 1 90 ? 5.211 -5.454 22.988 1.00 45.19 90 THR A CA 1
ATOM 686 C C . THR A 1 90 ? 3.866 -5.917 23.577 1.00 45.19 90 THR A C 1
ATOM 688 O O . THR A 1 90 ? 3.083 -5.131 24.097 1.00 45.19 90 THR A O 1
ATOM 691 N N . GLY A 1 91 ? 3.579 -7.222 23.529 1.00 43.47 91 GLY A N 1
ATOM 692 C CA . GLY A 1 91 ? 2.355 -7.750 24.143 1.00 43.47 91 GLY A CA 1
ATOM 693 C C . GLY A 1 91 ? 2.131 -9.245 23.935 1.00 43.47 91 GLY A C 1
ATOM 694 O O . GLY A 1 91 ? 1.211 -9.618 23.225 1.00 43.47 91 GLY A O 1
ATOM 695 N N . TYR A 1 92 ? 2.962 -10.070 24.583 1.00 28.97 92 TYR A N 1
ATOM 696 C CA . TYR A 1 92 ? 2.842 -11.533 24.730 1.00 28.97 92 TYR A CA 1
ATOM 697 C C . TYR A 1 92 ? 2.828 -12.405 23.454 1.00 28.97 92 TYR A C 1
ATOM 699 O O . TYR A 1 92 ? 1.791 -12.632 22.837 1.00 28.97 92 TYR A O 1
ATOM 707 N N . ALA A 1 93 ? 3.978 -13.035 23.192 1.00 46.84 93 ALA A N 1
ATOM 708 C CA . ALA A 1 93 ? 4.118 -14.487 23.040 1.00 46.84 93 ALA A CA 1
ATOM 709 C C . ALA A 1 93 ? 5.475 -14.904 23.627 1.00 46.84 93 ALA A C 1
ATOM 711 O O . ALA A 1 93 ? 6.454 -14.160 23.385 1.00 46.84 93 ALA A O 1
#